Protein AF-A0A8T4IBR3-F1 (afdb_monomer_lite)

Structure (mmCIF, N/CA/C/O backbone):
data_AF-A0A8T4IBR3-F1
#
_entry.id   AF-A0A8T4IBR3-F1
#
loop_
_atom_site.group_PDB
_atom_site.id
_atom_site.type_symbol
_atom_site.label_atom_id
_atom_site.label_alt_id
_atom_site.label_comp_id
_atom_site.label_asym_id
_atom_site.label_entity_id
_atom_site.label_seq_id
_atom_site.pdbx_PDB_ins_code
_atom_site.Cartn_x
_atom_site.Cartn_y
_atom_site.Cartn_z
_atom_site.occupancy
_atom_site.B_iso_or_equiv
_atom_site.auth_seq_id
_atom_site.auth_comp_id
_atom_site.auth_asym_id
_atom_site.auth_atom_id
_atom_site.pdbx_PDB_model_num
ATOM 1 N N . ILE A 1 1 ? -38.233 18.877 -3.700 1.00 69.50 1 ILE A N 1
ATOM 2 C CA . ILE A 1 1 ? -37.841 17.454 -3.833 1.00 69.50 1 ILE A CA 1
ATOM 3 C C . ILE A 1 1 ? -38.637 16.696 -2.794 1.00 69.50 1 ILE A C 1
ATOM 5 O O . ILE A 1 1 ? -38.498 17.027 -1.621 1.00 69.50 1 ILE A O 1
ATOM 9 N N . ASP A 1 2 ? -39.487 15.772 -3.231 1.00 84.44 2 ASP A N 1
ATOM 10 C CA . ASP A 1 2 ? -40.211 14.865 -2.341 1.00 84.44 2 ASP A CA 1
ATOM 11 C C . ASP A 1 2 ? -39.247 13.764 -1.877 1.00 84.44 2 ASP A C 1
ATOM 13 O O . ASP A 1 2 ? -38.549 13.173 -2.705 1.00 84.44 2 ASP A O 1
ATOM 17 N N . ARG A 1 3 ? -39.091 13.588 -0.563 1.00 82.62 3 ARG A N 1
ATOM 18 C CA . ARG A 1 3 ? -38.105 12.667 0.025 1.00 82.62 3 ARG A CA 1
ATOM 19 C C . ARG A 1 3 ? -38.846 11.490 0.643 1.00 82.62 3 ARG A C 1
ATOM 21 O O . ARG A 1 3 ? -39.538 11.668 1.639 1.00 82.62 3 ARG A O 1
ATOM 28 N N . ASP A 1 4 ? -38.640 10.306 0.076 1.00 85.00 4 ASP A N 1
ATOM 29 C CA . ASP A 1 4 ? -39.184 9.056 0.602 1.00 85.00 4 A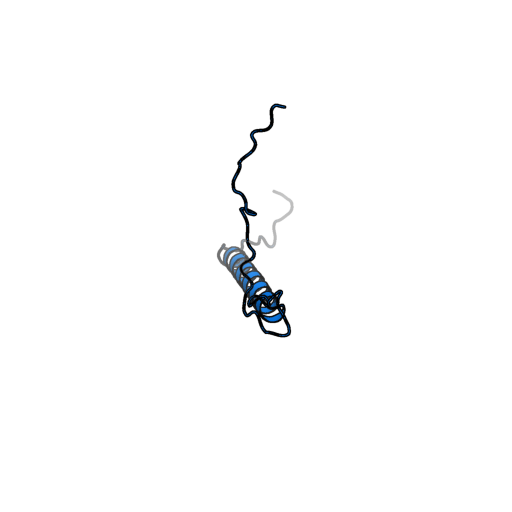SP A CA 1
ATOM 30 C C . ASP A 1 4 ? -38.474 8.641 1.904 1.00 85.00 4 ASP A C 1
ATOM 32 O O . ASP A 1 4 ? -37.242 8.677 2.011 1.00 85.00 4 ASP A O 1
ATOM 36 N N . VAL A 1 5 ? -39.264 8.269 2.912 1.00 87.38 5 VAL A N 1
ATOM 37 C CA . VAL A 1 5 ? -38.785 7.869 4.236 1.00 87.38 5 VAL A CA 1
ATOM 38 C C . VAL A 1 5 ? -38.686 6.348 4.275 1.00 87.38 5 VAL A C 1
ATOM 40 O O . VAL A 1 5 ? -39.678 5.636 4.379 1.00 87.38 5 VAL A O 1
ATOM 43 N N . HIS A 1 6 ? -37.453 5.846 4.263 1.00 87.19 6 HIS A N 1
ATOM 44 C CA . HIS A 1 6 ? -37.156 4.422 4.085 1.00 87.19 6 HIS A CA 1
ATOM 45 C C . HIS A 1 6 ? -37.589 3.488 5.241 1.00 87.19 6 HIS A C 1
ATOM 47 O O . HIS A 1 6 ? -37.488 2.275 5.095 1.00 87.19 6 HIS A O 1
ATOM 53 N N . ASN A 1 7 ? -38.008 4.011 6.404 1.00 92.31 7 ASN A N 1
ATOM 54 C CA . ASN A 1 7 ? -38.558 3.254 7.549 1.00 92.31 7 ASN A CA 1
ATOM 55 C C . ASN A 1 7 ? -37.765 2.005 8.009 1.00 92.31 7 ASN A C 1
ATOM 57 O O . ASN A 1 7 ? -38.335 1.072 8.566 1.00 92.31 7 ASN A O 1
ATOM 61 N N . LEU A 1 8 ? -36.439 1.979 7.834 1.00 92.44 8 LEU A N 1
ATOM 62 C CA . LEU A 1 8 ? -35.631 0.777 8.123 1.00 92.44 8 LEU A CA 1
ATOM 63 C C . LEU A 1 8 ? -35.411 0.527 9.625 1.00 92.44 8 LEU A C 1
ATOM 65 O O . LEU A 1 8 ? -34.961 -0.551 9.995 1.00 92.44 8 LEU A O 1
ATOM 69 N N . GLY A 1 9 ? -35.664 1.512 10.494 1.00 92.25 9 GLY A N 1
ATOM 70 C CA . GLY A 1 9 ? -35.470 1.392 11.950 1.00 92.25 9 GLY A CA 1
ATOM 71 C C . GLY A 1 9 ? -34.013 1.212 12.407 1.00 92.25 9 GLY A C 1
ATOM 72 O O . GLY A 1 9 ? -33.746 1.173 13.604 1.00 92.25 9 GLY A O 1
ATOM 73 N N . VAL A 1 10 ? -33.066 1.130 11.469 1.00 90.75 10 VAL A N 1
ATOM 74 C CA . VAL A 1 10 ? -31.626 0.965 11.692 1.00 90.75 10 VAL A CA 1
ATOM 75 C C . VAL A 1 10 ? -30.829 1.737 10.637 1.00 90.75 10 VAL A C 1
ATOM 77 O O . VAL A 1 10 ? -31.366 2.153 9.607 1.00 90.75 10 VAL A O 1
ATOM 80 N N . VAL A 1 11 ? -29.528 1.913 10.878 1.00 91.50 11 VAL A N 1
ATOM 81 C CA . VAL A 1 11 ? -28.602 2.504 9.902 1.00 91.50 11 VAL A CA 1
ATOM 82 C C . VAL A 1 11 ? -28.248 1.448 8.841 1.00 91.50 11 VAL A C 1
ATOM 84 O O . VAL A 1 11 ? -27.761 0.380 9.211 1.00 91.50 11 VAL A O 1
ATOM 87 N N . PRO A 1 12 ? -28.443 1.719 7.536 1.00 91.25 12 PRO A N 1
ATOM 88 C CA . PRO A 1 12 ? -28.262 0.718 6.476 1.00 91.25 12 PRO A CA 1
ATOM 89 C C . PRO A 1 12 ? -26.795 0.366 6.185 1.00 91.25 12 PRO A C 1
ATOM 91 O O . PRO A 1 12 ? -26.525 -0.593 5.469 1.00 91.25 12 PRO A O 1
ATOM 94 N N . VAL A 1 13 ? -25.841 1.133 6.717 1.00 91.94 13 VAL A N 1
ATOM 95 C CA . VAL A 1 13 ? -24.405 0.914 6.519 1.00 91.94 13 VAL A CA 1
ATOM 96 C C . VAL A 1 13 ? -23.733 0.748 7.872 1.00 91.94 13 VAL A C 1
ATOM 98 O O . VAL A 1 13 ? -23.713 1.668 8.690 1.00 91.94 13 VAL A O 1
ATOM 101 N N . ILE A 1 14 ? -23.143 -0.425 8.081 1.00 88.62 14 ILE A N 1
ATOM 102 C CA . ILE A 1 14 ? -22.322 -0.737 9.249 1.00 88.62 14 ILE A CA 1
ATOM 103 C C . ILE A 1 14 ? -20.860 -0.886 8.837 1.00 88.62 14 ILE A C 1
ATOM 105 O O . ILE A 1 14 ? -20.541 -1.341 7.739 1.00 88.62 14 ILE A O 1
ATOM 109 N N . ARG A 1 15 ? -19.948 -0.494 9.727 1.00 87.19 15 ARG A N 1
ATOM 110 C CA . ARG A 1 15 ? -18.512 -0.647 9.490 1.00 87.19 15 ARG A CA 1
ATOM 111 C C . ARG A 1 15 ? -18.102 -2.106 9.687 1.00 87.19 15 ARG A C 1
ATOM 113 O O . ARG A 1 15 ? -18.353 -2.671 10.746 1.00 87.19 15 ARG A O 1
ATOM 120 N N . MET A 1 16 ? -17.366 -2.656 8.725 1.00 89.94 16 MET A N 1
ATOM 121 C CA . MET A 1 16 ? -16.579 -3.877 8.912 1.00 89.94 16 MET A CA 1
ATOM 122 C C . MET A 1 16 ? -15.131 -3.480 9.223 1.00 89.94 16 MET A C 1
ATOM 124 O O . MET A 1 16 ? -14.418 -2.991 8.350 1.00 89.94 16 MET A O 1
ATOM 128 N N . ALA A 1 17 ? -14.717 -3.607 10.485 1.00 90.75 17 ALA A N 1
ATOM 129 C CA . ALA A 1 17 ? -13.370 -3.238 10.919 1.00 90.75 17 ALA A CA 1
ATOM 130 C C . ALA A 1 17 ? -12.407 -4.432 10.812 1.00 90.75 17 ALA A C 1
ATOM 132 O O . ALA A 1 17 ? -12.651 -5.493 11.388 1.00 90.75 17 ALA A O 1
ATOM 133 N N . ASN A 1 18 ? -11.284 -4.246 10.115 1.00 90.94 18 ASN A N 1
ATOM 134 C CA . ASN A 1 18 ? -10.236 -5.263 10.013 1.00 90.94 18 ASN A CA 1
ATOM 135 C C . ASN A 1 18 ? -9.444 -5.381 11.318 1.00 90.94 18 ASN A C 1
ATOM 137 O O . ASN A 1 18 ? -9.031 -4.378 11.898 1.00 90.94 18 ASN A O 1
ATOM 141 N N . ARG A 1 19 ? -9.193 -6.620 11.761 1.00 88.06 19 ARG A N 1
ATOM 142 C CA . ARG A 1 19 ? -8.350 -6.950 12.925 1.00 88.06 19 ARG A CA 1
ATOM 143 C C . ARG A 1 19 ? -8.684 -6.144 14.193 1.00 88.06 19 ARG A C 1
ATOM 145 O O . ARG A 1 19 ? -7.792 -5.684 14.907 1.00 88.06 19 ARG A O 1
ATOM 152 N N . GLN A 1 20 ? -9.975 -5.980 14.471 1.00 87.56 20 GLN A N 1
ATOM 153 C CA . GLN A 1 20 ? -10.464 -5.264 15.648 1.00 87.56 20 GLN A CA 1
ATOM 154 C C . GLN A 1 20 ? -9.950 -5.910 16.949 1.00 87.56 20 GLN A C 1
ATOM 156 O O . GLN A 1 20 ? -9.987 -7.131 17.107 1.00 87.56 20 GLN A O 1
ATOM 161 N N . ARG A 1 21 ? -9.483 -5.097 17.901 1.00 84.69 21 ARG A N 1
ATOM 162 C CA . ARG A 1 21 ? -9.041 -5.532 19.238 1.00 84.69 21 ARG A CA 1
ATOM 163 C C . ARG A 1 21 ? -9.879 -4.848 20.315 1.00 84.69 21 ARG A C 1
ATOM 165 O O . ARG A 1 21 ? -10.483 -3.808 20.077 1.00 84.69 21 ARG A O 1
ATOM 172 N N . THR A 1 22 ? -9.876 -5.378 21.538 1.00 88.06 22 THR A N 1
ATOM 173 C CA . THR A 1 22 ? -10.630 -4.782 22.660 1.00 88.06 22 THR A CA 1
ATOM 174 C C . THR A 1 22 ? -10.245 -3.320 22.918 1.00 88.06 22 THR A C 1
ATOM 176 O O . THR A 1 22 ? -11.123 -2.495 23.165 1.00 88.06 22 THR A O 1
ATOM 179 N N . ALA A 1 23 ? -8.951 -3.000 22.806 1.00 87.69 23 ALA A N 1
ATOM 180 C CA . ALA A 1 23 ? -8.409 -1.648 22.968 1.00 87.69 23 ALA A CA 1
ATOM 181 C C . ALA A 1 23 ? -8.404 -0.812 21.670 1.00 87.69 23 ALA A C 1
ATOM 183 O O . ALA A 1 23 ? -8.196 0.393 21.733 1.00 87.69 23 ALA A O 1
ATOM 184 N N . ASP A 1 24 ? -8.646 -1.430 20.509 1.00 85.00 24 ASP A N 1
ATOM 185 C CA . ASP A 1 24 ? -8.662 -0.765 19.203 1.00 85.00 24 ASP A CA 1
ATOM 186 C C . ASP A 1 24 ? -9.867 -1.252 18.390 1.00 85.00 24 ASP A C 1
ATOM 188 O O . ASP A 1 24 ? -9.828 -2.263 17.680 1.00 85.00 24 ASP A O 1
ATOM 192 N N . ARG A 1 25 ? -10.971 -0.518 18.548 1.00 85.62 25 ARG A N 1
ATOM 193 C CA . ARG A 1 25 ? -12.261 -0.839 17.929 1.00 85.62 25 ARG A CA 1
ATOM 194 C C . ARG A 1 25 ? -12.382 -0.350 16.489 1.00 85.62 25 ARG A C 1
ATOM 196 O O . ARG A 1 25 ? -13.342 -0.715 15.818 1.00 85.62 25 ARG A O 1
ATOM 203 N N . VAL A 1 26 ? -11.460 0.493 16.022 1.00 89.62 26 VAL A N 1
ATOM 204 C CA . VAL A 1 26 ? -11.503 1.007 14.646 1.00 89.62 26 VAL A CA 1
ATOM 205 C C . VAL A 1 26 ? -10.819 0.055 13.671 1.00 89.62 26 VAL A C 1
ATOM 207 O O . VAL A 1 26 ? -11.196 0.036 12.499 1.00 89.62 26 VAL A O 1
ATOM 210 N N . GLY A 1 27 ? -9.917 -0.790 14.177 1.00 90.50 27 GLY A N 1
ATOM 211 C CA . GLY A 1 27 ? -9.207 -1.780 13.383 1.00 90.50 27 GLY A CA 1
ATOM 212 C C . GLY A 1 27 ? -8.011 -1.185 12.645 1.00 90.50 27 GLY A C 1
ATOM 213 O O . GLY A 1 27 ? -7.748 0.016 12.703 1.00 90.50 27 GLY A O 1
ATOM 214 N N . LYS A 1 28 ? -7.274 -2.035 11.928 1.00 88.75 28 LYS A N 1
ATOM 215 C CA . LYS A 1 28 ? -6.078 -1.635 11.177 1.00 88.75 28 LYS A CA 1
ATOM 216 C C . LYS A 1 28 ? -6.118 -2.182 9.754 1.00 88.75 28 LYS A C 1
ATOM 218 O O . LYS A 1 28 ? -6.573 -3.299 9.520 1.00 88.75 28 LYS A O 1
ATOM 223 N N . SER A 1 29 ? -5.624 -1.385 8.810 1.00 91.12 29 SER A N 1
ATOM 224 C CA . SER A 1 29 ? -5.384 -1.834 7.439 1.00 91.12 29 SER A CA 1
ATOM 225 C C . SER A 1 29 ? -4.283 -2.898 7.409 1.00 91.12 29 SER A C 1
ATOM 227 O O . SER A 1 29 ? -3.225 -2.702 8.006 1.00 91.12 29 SER A O 1
ATOM 229 N N . GLU A 1 30 ? -4.517 -3.992 6.684 1.00 91.62 30 GLU A N 1
ATOM 230 C CA . GLU A 1 30 ? -3.468 -4.960 6.321 1.00 91.62 30 GLU A CA 1
ATOM 231 C C . GLU A 1 30 ? -2.588 -4.417 5.173 1.00 91.62 30 GLU A C 1
ATOM 233 O O . GLU A 1 30 ? -1.447 -4.834 5.001 1.00 91.62 30 GLU A O 1
ATOM 238 N N . ILE A 1 31 ? -3.084 -3.422 4.423 1.00 94.44 31 ILE A N 1
ATOM 239 C CA . ILE A 1 31 ? -2.291 -2.620 3.485 1.00 94.44 31 ILE A CA 1
ATOM 240 C C . ILE A 1 31 ? -1.538 -1.581 4.317 1.00 94.44 31 ILE A C 1
ATOM 242 O O . ILE A 1 31 ? -2.018 -0.464 4.532 1.00 94.44 31 ILE A O 1
ATOM 246 N N . THR A 1 32 ? -0.409 -1.995 4.885 1.00 95.44 32 THR A N 1
ATOM 247 C CA . THR A 1 32 ? 0.441 -1.125 5.702 1.00 95.44 32 THR A CA 1
ATOM 248 C C . THR A 1 32 ? 1.303 -0.213 4.820 1.00 95.44 32 THR A C 1
ATOM 250 O O . THR A 1 32 ? 1.489 -0.510 3.635 1.00 95.44 32 THR A O 1
ATOM 253 N N . PRO A 1 33 ? 1.871 0.882 5.363 1.00 97.25 33 PRO A N 1
ATOM 254 C CA . PRO A 1 33 ? 2.780 1.748 4.609 1.00 97.25 33 PRO A CA 1
ATOM 255 C C . PRO A 1 33 ? 3.953 0.991 3.966 1.00 97.25 33 PRO A C 1
ATOM 257 O O . PRO A 1 33 ? 4.370 1.319 2.859 1.00 97.25 33 PRO A O 1
ATOM 260 N N . GLU A 1 34 ? 4.453 -0.057 4.621 1.00 97.75 34 GLU A N 1
ATOM 261 C CA . GLU A 1 34 ? 5.536 -0.903 4.115 1.00 97.75 34 GLU A CA 1
ATOM 262 C C . GLU A 1 34 ? 5.082 -1.731 2.905 1.00 97.75 34 GLU A C 1
ATOM 264 O O . GLU A 1 34 ? 5.775 -1.761 1.887 1.00 97.75 34 GLU A O 1
ATOM 269 N N . VAL A 1 35 ? 3.893 -2.347 2.980 1.00 97.56 35 VAL A N 1
ATOM 270 C CA . VAL A 1 35 ? 3.294 -3.090 1.857 1.00 97.56 35 VAL A CA 1
ATOM 271 C C . VAL A 1 35 ? 3.041 -2.157 0.673 1.00 97.56 35 VAL A C 1
ATOM 273 O O . VAL A 1 35 ? 3.367 -2.504 -0.464 1.00 97.56 35 VAL A O 1
ATOM 276 N N . MET A 1 36 ? 2.512 -0.956 0.927 1.00 98.31 36 MET A N 1
ATOM 277 C CA . MET A 1 36 ? 2.299 0.059 -0.110 1.00 98.31 36 MET A CA 1
ATOM 278 C C . MET A 1 36 ? 3.613 0.467 -0.773 1.00 98.31 36 MET A C 1
ATOM 280 O O . MET A 1 36 ? 3.688 0.484 -1.996 1.00 98.31 36 MET A O 1
ATOM 284 N N . SER A 1 37 ? 4.647 0.752 0.023 1.00 98.44 37 SER A N 1
ATOM 285 C CA . SER A 1 37 ? 5.961 1.183 -0.464 1.00 98.44 37 SER A CA 1
ATOM 286 C C . SER A 1 37 ? 6.602 0.144 -1.385 1.00 98.44 37 SER A C 1
ATOM 288 O O . SER A 1 37 ? 7.022 0.467 -2.497 1.00 98.44 37 SER A O 1
ATOM 290 N N . ILE A 1 38 ? 6.615 -1.126 -0.966 1.00 98.31 38 ILE A N 1
ATOM 291 C CA . ILE A 1 38 ? 7.175 -2.218 -1.774 1.00 98.31 38 ILE A CA 1
ATOM 292 C C . ILE A 1 38 ? 6.369 -2.401 -3.063 1.00 98.31 38 ILE A C 1
ATOM 294 O O . ILE A 1 38 ? 6.952 -2.554 -4.137 1.00 98.31 38 ILE A O 1
ATOM 298 N N . THR A 1 39 ? 5.038 -2.354 -2.971 1.00 98.38 39 THR A N 1
ATOM 299 C CA . THR A 1 39 ? 4.155 -2.507 -4.136 1.00 98.38 39 THR A CA 1
ATOM 300 C C . THR A 1 39 ? 4.355 -1.370 -5.138 1.00 98.38 39 THR A C 1
ATOM 302 O O . THR A 1 39 ? 4.513 -1.623 -6.328 1.00 98.38 39 THR A O 1
ATOM 305 N N . ASP A 1 40 ? 4.422 -0.123 -4.673 1.00 98.38 40 ASP A N 1
ATOM 306 C CA . ASP A 1 40 ? 4.678 1.047 -5.517 1.00 98.38 40 ASP A CA 1
ATOM 307 C C . ASP A 1 40 ? 6.058 0.976 -6.195 1.00 98.38 40 ASP A C 1
ATOM 309 O O . ASP A 1 40 ? 6.182 1.198 -7.402 1.00 98.38 40 ASP A O 1
ATOM 313 N N . ALA A 1 41 ? 7.098 0.584 -5.452 1.00 98.44 41 ALA A N 1
ATOM 314 C CA . ALA A 1 41 ? 8.429 0.371 -6.011 1.00 98.44 41 ALA A CA 1
ATOM 315 C C . ALA A 1 41 ? 8.436 -0.726 -7.089 1.00 98.44 41 ALA A C 1
ATOM 317 O O . ALA A 1 41 ? 9.053 -0.543 -8.141 1.00 98.44 41 ALA A O 1
ATOM 318 N N . ALA A 1 42 ? 7.723 -1.834 -6.863 1.00 98.50 42 ALA A N 1
ATOM 319 C CA . ALA A 1 42 ? 7.583 -2.913 -7.835 1.00 98.50 42 ALA A CA 1
ATOM 320 C C . ALA A 1 42 ? 6.866 -2.437 -9.106 1.00 98.50 42 ALA A C 1
ATOM 322 O O . ALA A 1 42 ? 7.389 -2.624 -10.204 1.00 98.50 42 ALA A O 1
ATOM 323 N N . CYS A 1 43 ? 5.728 -1.750 -8.973 1.00 98.50 43 CYS A N 1
ATOM 324 C CA . CYS A 1 43 ? 4.990 -1.186 -10.104 1.00 98.50 43 CYS A CA 1
ATOM 325 C C . CYS A 1 43 ? 5.854 -0.219 -10.925 1.00 98.50 43 CYS A C 1
ATOM 327 O O . CYS A 1 43 ? 5.938 -0.344 -12.148 1.00 98.50 43 CYS A O 1
ATOM 329 N N . ARG A 1 44 ? 6.563 0.703 -10.261 1.00 98.00 44 ARG A N 1
ATOM 330 C CA . ARG A 1 44 ? 7.492 1.634 -10.919 1.00 98.00 44 ARG A CA 1
ATOM 331 C C . ARG A 1 44 ? 8.619 0.897 -11.641 1.00 98.00 44 ARG A C 1
ATOM 333 O O . ARG A 1 44 ? 8.987 1.272 -12.753 1.00 98.00 44 ARG A O 1
ATOM 340 N N . ARG A 1 45 ? 9.167 -0.159 -11.032 1.00 98.19 45 ARG A N 1
ATOM 341 C CA . ARG A 1 45 ? 10.234 -0.962 -11.639 1.00 98.19 45 ARG A CA 1
ATOM 342 C C . ARG A 1 45 ? 9.750 -1.686 -12.888 1.00 98.19 45 ARG A C 1
ATOM 344 O O . ARG A 1 45 ? 10.466 -1.654 -13.887 1.00 98.19 45 ARG A O 1
ATOM 351 N N . LEU A 1 46 ? 8.571 -2.304 -12.830 1.00 98.38 46 LEU A N 1
ATOM 352 C CA . LEU A 1 46 ? 7.956 -2.999 -13.961 1.00 98.38 46 LEU A CA 1
ATOM 353 C C . LEU A 1 46 ? 7.675 -2.035 -15.114 1.00 98.38 46 LEU A C 1
ATOM 355 O O . LEU A 1 46 ? 8.051 -2.319 -16.244 1.00 98.38 46 LEU A O 1
ATOM 359 N N . MET A 1 47 ? 7.132 -0.852 -14.823 1.00 97.88 47 MET A N 1
ATOM 360 C CA . MET A 1 47 ? 6.948 0.194 -15.831 1.00 97.88 47 MET A CA 1
ATOM 361 C C . MET A 1 47 ? 8.278 0.605 -16.478 1.00 97.88 47 M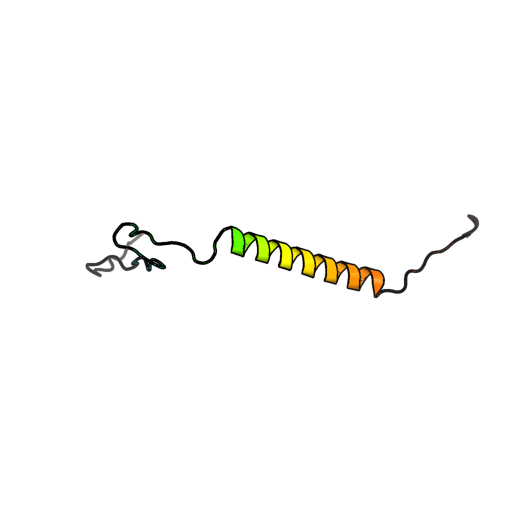ET A C 1
ATOM 363 O O . MET A 1 47 ? 8.371 0.708 -17.696 1.00 97.88 47 MET A O 1
ATOM 367 N N . GLY A 1 48 ? 9.336 0.780 -15.681 1.00 97.19 48 GLY A N 1
ATOM 368 C CA . GLY A 1 48 ? 10.668 1.069 -16.216 1.00 97.19 48 GLY A CA 1
ATOM 369 C C . GLY A 1 48 ? 11.245 -0.065 -17.074 1.00 97.19 48 GLY A C 1
ATOM 370 O O . GLY A 1 48 ? 11.976 0.206 -18.022 1.00 97.19 48 GLY A O 1
ATOM 371 N N . MET A 1 49 ? 10.927 -1.328 -16.763 1.00 97.00 49 MET A N 1
ATOM 372 C CA . MET A 1 49 ? 11.303 -2.470 -17.607 1.00 97.00 49 MET A CA 1
ATOM 373 C C . MET A 1 49 ? 10.579 -2.437 -18.947 1.00 97.00 49 MET A C 1
ATOM 375 O O . MET A 1 49 ? 11.228 -2.648 -19.965 1.00 97.00 49 MET A O 1
ATOM 379 N N . GLU A 1 50 ? 9.281 -2.142 -18.943 1.00 95.62 50 GLU A N 1
ATOM 380 C CA . GLU A 1 50 ? 8.483 -2.060 -20.167 1.00 95.62 50 GLU A CA 1
ATOM 381 C C . GLU A 1 50 ? 9.025 -0.978 -21.107 1.00 95.62 50 GLU A C 1
ATOM 383 O O . GLU A 1 50 ? 9.337 -1.254 -22.261 1.00 95.62 50 GLU A O 1
ATOM 388 N N . VAL A 1 51 ? 9.278 0.225 -20.579 1.00 94.75 51 VAL A N 1
ATOM 389 C CA . VAL A 1 51 ? 9.855 1.334 -21.358 1.00 94.75 51 VAL A CA 1
ATOM 390 C C . VAL A 1 51 ? 11.233 0.973 -21.920 1.00 94.75 51 VAL A C 1
ATOM 392 O O . VAL A 1 51 ? 11.532 1.265 -23.076 1.00 94.75 51 VAL A O 1
ATOM 395 N N . ALA A 1 52 ? 12.088 0.326 -21.123 1.00 93.50 52 ALA A N 1
ATOM 396 C CA . ALA A 1 52 ? 13.388 -0.131 -21.607 1.00 93.50 52 ALA A CA 1
ATOM 397 C C . ALA A 1 52 ? 13.238 -1.190 -22.712 1.00 93.50 52 ALA A C 1
ATOM 399 O O . ALA A 1 52 ? 13.952 -1.135 -23.711 1.00 93.50 52 ALA A O 1
ATOM 400 N N . SER A 1 53 ? 12.303 -2.128 -22.552 1.00 91.75 53 SER A N 1
ATOM 401 C CA . SER A 1 53 ? 12.019 -3.159 -23.550 1.00 91.75 53 SER A CA 1
ATOM 402 C C . SER A 1 53 ? 11.567 -2.547 -24.874 1.00 91.75 53 SER A C 1
ATOM 404 O O . SER A 1 53 ? 12.051 -2.949 -25.926 1.00 91.75 53 SER A O 1
ATOM 406 N N . GLU A 1 54 ? 10.708 -1.530 -24.839 1.00 88.69 54 GLU A N 1
ATOM 407 C CA . GLU A 1 54 ? 10.268 -0.828 -26.046 1.00 88.69 54 GLU A CA 1
ATOM 408 C C . GLU A 1 54 ? 11.416 -0.043 -26.707 1.00 88.69 54 GLU A C 1
ATOM 410 O O . GLU A 1 54 ? 11.632 -0.143 -27.916 1.00 88.69 54 GLU A O 1
ATOM 415 N N . PHE A 1 55 ? 12.221 0.674 -25.914 1.00 86.62 55 PHE A N 1
ATOM 416 C CA . PHE A 1 55 ? 13.328 1.491 -26.422 1.00 86.62 55 PHE A CA 1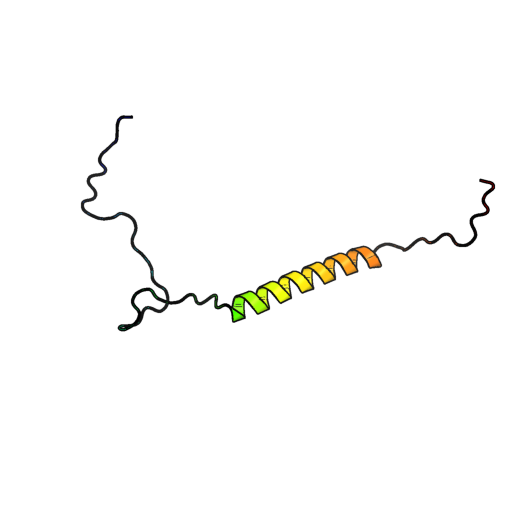
ATOM 417 C C . PHE A 1 55 ? 14.468 0.671 -27.047 1.00 86.62 55 PHE A C 1
ATOM 419 O O . PHE A 1 55 ? 15.063 1.087 -28.044 1.00 86.62 55 PHE A O 1
ATOM 426 N N . TYR A 1 56 ? 14.797 -0.485 -26.464 1.00 84.69 56 TYR A N 1
ATOM 427 C CA . TYR A 1 56 ? 15.858 -1.370 -26.966 1.00 84.69 56 TYR A CA 1
ATOM 428 C C . TYR A 1 56 ? 15.338 -2.490 -27.876 1.00 84.69 56 TYR A C 1
ATOM 430 O 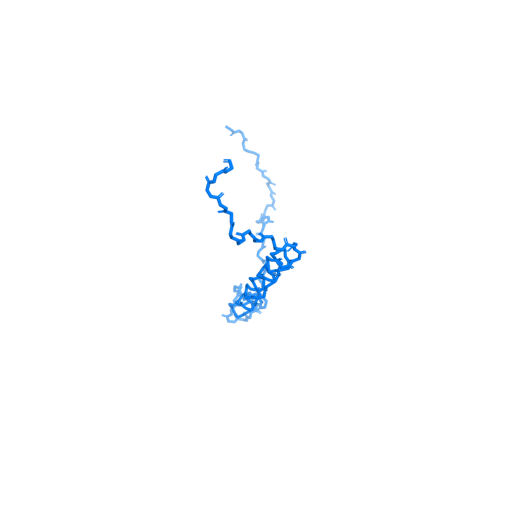O . TYR A 1 56 ? 16.136 -3.154 -28.535 1.00 84.69 56 TYR A O 1
ATOM 438 N N . GLY A 1 57 ? 14.022 -2.701 -27.935 1.00 82.19 57 GLY A N 1
ATOM 439 C CA . GLY A 1 57 ? 13.388 -3.662 -28.836 1.00 82.19 57 GLY A CA 1
ATOM 440 C C . GLY A 1 57 ? 13.294 -3.165 -30.280 1.00 82.19 57 GLY A C 1
ATOM 441 O O . GLY A 1 57 ? 13.281 -3.972 -31.209 1.00 82.19 57 GLY A O 1
ATOM 442 N N . ALA A 1 58 ? 13.267 -1.845 -30.493 1.00 81.06 58 ALA A N 1
ATO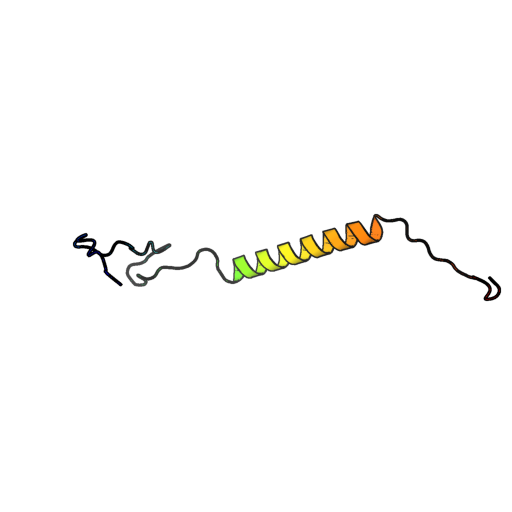M 443 C CA . ALA A 1 58 ? 13.285 -1.252 -31.825 1.00 81.06 58 ALA A CA 1
ATOM 444 C C . ALA A 1 58 ? 14.728 -1.074 -32.353 1.00 81.06 58 ALA A C 1
ATOM 446 O O . ALA A 1 58 ? 15.606 -0.631 -31.608 1.00 81.06 58 ALA A O 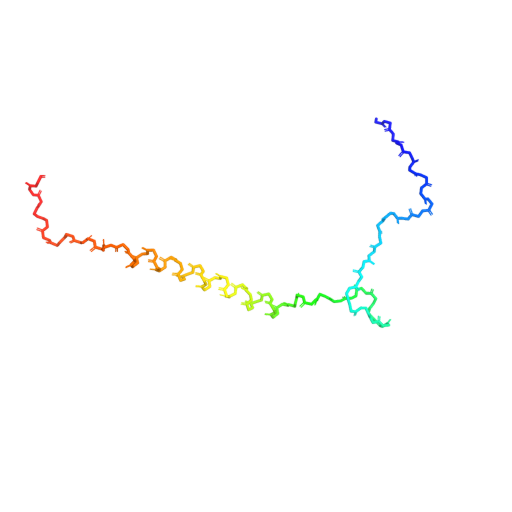1
ATOM 447 N N . PRO A 1 59 ? 15.003 -1.342 -33.648 1.00 79.94 59 PRO A N 1
ATOM 448 C CA . PRO A 1 59 ? 16.313 -1.083 -34.239 1.00 79.94 59 PRO A CA 1
ATOM 449 C C . PRO A 1 59 ? 16.662 0.408 -34.171 1.00 79.94 59 PRO A C 1
ATOM 451 O O . PRO A 1 59 ? 16.019 1.242 -34.817 1.00 79.94 59 PRO A O 1
ATOM 454 N N . GLN A 1 60 ? 17.704 0.748 -33.416 1.00 78.25 60 GLN A N 1
ATOM 455 C CA . GLN A 1 60 ? 18.184 2.123 -33.312 1.00 78.25 60 GLN A CA 1
ATOM 456 C C . GLN A 1 60 ? 18.917 2.504 -34.604 1.00 78.25 60 GLN A C 1
ATOM 458 O O . GLN A 1 60 ? 19.996 1.995 -34.901 1.00 78.25 60 GLN A O 1
ATOM 463 N N . ARG A 1 61 ? 18.318 3.395 -35.401 1.00 76.94 61 ARG A N 1
ATOM 464 C CA . ARG A 1 61 ? 18.957 3.975 -36.588 1.00 76.94 61 ARG A CA 1
ATOM 465 C C . ARG A 1 61 ? 19.597 5.304 -36.209 1.00 76.94 61 ARG A C 1
ATOM 467 O O . ARG A 1 61 ? 18.894 6.229 -35.816 1.00 76.94 61 ARG A O 1
ATOM 474 N N . TYR A 1 62 ? 20.911 5.405 -36.367 1.00 69.75 62 TYR A N 1
ATOM 475 C CA . TYR A 1 62 ? 21.651 6.660 -36.268 1.00 69.75 62 TYR A CA 1
ATOM 476 C C . TYR A 1 62 ? 22.323 6.943 -37.616 1.00 69.75 62 TYR A C 1
ATOM 478 O O . TYR A 1 62 ? 22.886 6.042 -38.235 1.00 69.75 62 TYR A O 1
ATOM 486 N N . ILE A 1 63 ? 22.238 8.185 -38.096 1.00 72.00 63 ILE A N 1
ATOM 487 C CA . ILE A 1 63 ? 22.931 8.624 -39.312 1.00 72.00 63 ILE A CA 1
ATOM 488 C C . ILE A 1 63 ? 24.148 9.427 -38.865 1.00 72.00 63 ILE A C 1
ATOM 490 O O . ILE A 1 63 ? 24.010 10.523 -38.328 1.00 72.00 63 ILE A O 1
ATOM 494 N N . LEU A 1 64 ? 25.339 8.868 -39.068 1.00 73.81 64 LEU A N 1
ATOM 495 C CA . LEU A 1 64 ? 26.604 9.554 -38.830 1.00 73.81 64 LEU A CA 1
ATOM 496 C C . LEU A 1 64 ? 27.176 9.990 -40.185 1.00 73.81 64 LEU A C 1
ATOM 498 O O . LEU A 1 64 ? 27.383 9.149 -41.055 1.00 73.81 64 LEU A O 1
ATOM 502 N N . GLY A 1 65 ? 27.417 11.292 -40.365 1.00 70.69 65 GLY A N 1
ATOM 503 C CA . GLY A 1 65 ? 28.010 11.832 -41.596 1.00 70.69 65 GLY A CA 1
ATOM 504 C C . GLY A 1 65 ? 27.021 12.224 -42.701 1.00 70.69 65 GLY A C 1
ATOM 505 O O . GLY A 1 65 ? 27.391 12.177 -43.870 1.00 70.69 65 GLY A O 1
ATOM 506 N N . ALA A 1 66 ? 25.787 12.622 -42.369 1.00 68.94 66 ALA A N 1
ATOM 507 C CA . ALA A 1 66 ? 24.919 13.277 -43.351 1.00 68.94 66 ALA A CA 1
ATOM 508 C C . ALA A 1 66 ? 25.575 14.593 -43.806 1.00 68.94 66 ALA A C 1
ATOM 510 O O . ALA A 1 66 ? 25.699 15.528 -43.017 1.00 68.94 66 ALA A O 1
ATOM 511 N N . SER A 1 67 ? 26.040 14.653 -45.055 1.00 69.31 67 SER A N 1
ATOM 512 C CA . SER A 1 67 ? 26.503 15.904 -45.653 1.00 69.31 67 SER A CA 1
ATOM 513 C C . SER A 1 67 ? 25.318 16.849 -45.836 1.00 69.31 67 SER A C 1
ATOM 515 O O . SER A 1 67 ? 24.272 16.423 -46.320 1.00 69.31 67 SER A O 1
ATOM 517 N N . GLU A 1 68 ? 25.510 18.127 -45.516 1.00 64.56 68 GLU A N 1
ATOM 518 C CA . GLU A 1 68 ? 24.499 19.201 -45.493 1.00 64.56 68 GLU A CA 1
ATOM 519 C C . GLU A 1 68 ? 23.857 19.524 -46.866 1.00 64.56 68 GLU A C 1
ATOM 521 O O . GLU A 1 68 ? 23.030 20.417 -46.974 1.00 64.56 68 GLU A O 1
ATOM 526 N N . SER A 1 69 ? 24.226 18.813 -47.934 1.00 57.94 69 SER A N 1
ATOM 527 C CA . SER A 1 69 ? 23.866 19.116 -49.328 1.00 57.94 69 SER A CA 1
ATOM 528 C C . SER A 1 69 ? 22.740 18.243 -49.909 1.00 57.94 69 SER A C 1
ATOM 530 O O . SER A 1 69 ? 22.740 18.003 -51.117 1.00 57.94 69 SER A O 1
ATOM 532 N N . ALA A 1 70 ? 21.832 17.726 -49.075 1.00 50.59 70 ALA A N 1
ATOM 533 C CA . ALA A 1 70 ? 20.644 16.985 -49.520 1.00 50.59 70 ALA A CA 1
ATOM 534 C C . ALA A 1 70 ? 19.436 17.910 -49.720 1.00 50.59 70 ALA A C 1
ATOM 536 O O . ALA A 1 70 ? 19.223 18.787 -48.852 1.00 50.59 70 ALA A O 1
#

Secondary structure (DSSP, 8-state):
--------SS-S-----TT-BTTBSS---SS-HHHHHHHHHHHHHHHHHHHHHHHHHS---------S--

pLDDT: mean 87.6, std 10.39, range [50.59, 98.5]

Foldseek 3Di:
DDDDDPPPVDDPDDDDAAPADPVRRNHDDPCDPVVVVVVVVVVVVVVVVVVVCVVVVDDDDDDDDDDPPD

Radius of gyration: 28.78 Å; chains: 1; bounding box: 68×26×72 Å

Sequence (70 aa):
IDRDVHNLGVVPVIRMANRQRTADRVGKSEITPEVMSITDAACRRLMGMEVASEFYGAPQRYILGASESA